Protein AF-A0A8C4F6J8-F1 (afdb_monomer_lite)

Structure (mmCIF, N/CA/C/O backbone):
data_AF-A0A8C4F6J8-F1
#
_entry.id   AF-A0A8C4F6J8-F1
#
loop_
_atom_site.group_PDB
_atom_site.id
_atom_site.type_symbol
_atom_site.label_atom_id
_atom_site.label_alt_id
_atom_site.label_comp_id
_atom_site.label_asym_id
_atom_site.label_entity_id
_atom_site.label_seq_id
_atom_site.pdbx_PDB_ins_code
_atom_site.Cartn_x
_atom_site.Cartn_y
_atom_site.Cartn_z
_atom_site.occupancy
_atom_site.B_iso_or_equiv
_atom_site.auth_seq_id
_atom_site.auth_comp_id
_atom_site.auth_asym_id
_atom_site.auth_atom_id
_atom_site.pdbx_PDB_model_num
ATOM 1 N N . THR A 1 1 ? 67.106 -28.018 -44.788 1.00 38.00 1 THR A N 1
ATOM 2 C CA . THR A 1 1 ? 65.804 -27.380 -45.03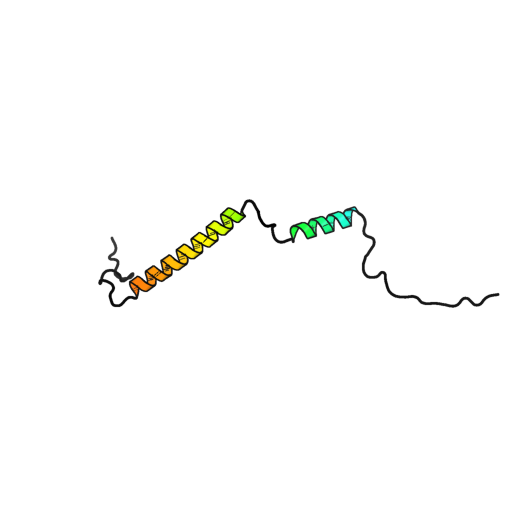6 1.00 38.00 1 THR A CA 1
ATOM 3 C C . THR A 1 1 ? 64.723 -28.383 -44.682 1.00 38.00 1 THR A C 1
ATOM 5 O O . THR A 1 1 ? 64.660 -29.422 -45.318 1.00 38.00 1 THR A O 1
ATOM 8 N N . ASP A 1 2 ? 63.899 -28.268 -43.656 1.00 40.66 2 ASP A N 1
ATOM 9 C CA . ASP A 1 2 ? 63.766 -27.343 -42.539 1.00 40.66 2 ASP A CA 1
ATOM 10 C C . ASP A 1 2 ? 62.964 -28.097 -41.474 1.00 40.66 2 ASP A C 1
ATOM 12 O O . ASP A 1 2 ? 62.086 -28.899 -41.797 1.00 40.66 2 ASP A O 1
ATOM 16 N N . GLN A 1 3 ? 63.299 -27.867 -40.208 1.00 43.38 3 GLN A N 1
ATOM 17 C CA . GLN A 1 3 ? 62.528 -28.359 -39.075 1.00 43.38 3 GLN A CA 1
ATOM 18 C C . GLN A 1 3 ? 61.231 -27.553 -38.970 1.00 43.38 3 GLN A C 1
ATOM 20 O O . GLN A 1 3 ? 61.284 -26.337 -38.799 1.00 43.38 3 GLN A O 1
ATOM 25 N N . VAL A 1 4 ? 60.072 -28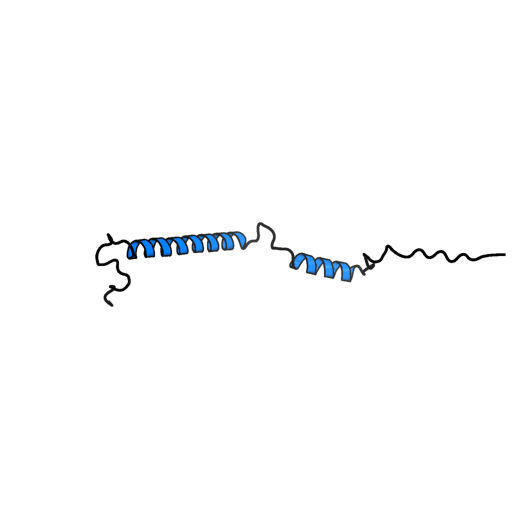.209 -39.046 1.00 49.88 4 VAL A N 1
ATOM 26 C CA . VAL A 1 4 ? 58.788 -27.564 -38.737 1.00 49.88 4 VAL A CA 1
ATOM 27 C C . VAL A 1 4 ? 58.415 -27.916 -37.303 1.00 49.88 4 VAL A C 1
ATOM 29 O O . VAL A 1 4 ? 57.869 -28.977 -37.001 1.00 49.88 4 VAL A O 1
ATOM 32 N N . SER A 1 5 ? 58.792 -27.003 -36.415 1.00 47.97 5 SER A N 1
ATOM 33 C CA . SER A 1 5 ? 58.397 -26.946 -35.015 1.00 47.97 5 SER A CA 1
ATOM 34 C C . SER A 1 5 ? 56.874 -26.951 -34.882 1.00 47.97 5 SER A C 1
ATOM 36 O O . SER A 1 5 ? 56.193 -26.060 -35.384 1.00 47.97 5 SER A O 1
ATOM 38 N N . HIS A 1 6 ? 56.340 -27.938 -34.164 1.00 49.06 6 HIS A N 1
ATOM 39 C CA . HIS A 1 6 ? 54.975 -27.900 -33.654 1.00 49.06 6 HIS A CA 1
ATOM 40 C C . HIS A 1 6 ? 54.951 -27.017 -32.402 1.00 49.06 6 HIS A C 1
ATOM 42 O O . HIS A 1 6 ? 55.368 -27.442 -31.328 1.00 49.06 6 HIS A O 1
ATOM 48 N N . SER A 1 7 ? 54.469 -25.785 -32.536 1.00 48.09 7 SER A N 1
ATOM 49 C CA . SER A 1 7 ? 54.106 -24.920 -31.413 1.00 48.09 7 SER A CA 1
ATOM 50 C C . SER A 1 7 ? 52.588 -24.958 -31.223 1.00 48.09 7 SER A C 1
ATOM 52 O O . SER A 1 7 ? 51.831 -24.321 -31.952 1.00 48.09 7 SER A O 1
ATOM 54 N N . SER A 1 8 ? 52.136 -25.733 -30.233 1.00 55.88 8 SER A N 1
ATOM 55 C CA . SER A 1 8 ? 50.754 -25.712 -29.757 1.00 55.88 8 SER A CA 1
ATOM 56 C C . SER A 1 8 ? 50.520 -24.460 -28.909 1.00 55.88 8 SER A C 1
ATOM 58 O O . SER A 1 8 ? 51.006 -24.375 -27.781 1.00 55.88 8 SER A O 1
ATOM 60 N N . ALA A 1 9 ? 49.749 -23.509 -29.427 1.00 46.69 9 ALA A N 1
ATOM 61 C CA . ALA A 1 9 ? 49.110 -22.475 -28.622 1.00 46.69 9 ALA A CA 1
ATOM 62 C C . ALA A 1 9 ? 47.607 -22.771 -28.596 1.00 46.69 9 ALA A C 1
ATOM 64 O O . ALA A 1 9 ? 46.872 -22.426 -29.519 1.00 46.69 9 ALA A O 1
ATOM 65 N N . ALA A 1 10 ? 47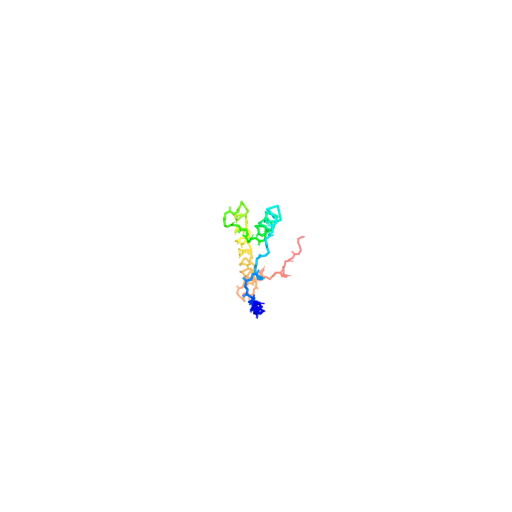.179 -23.490 -27.562 1.00 52.81 10 ALA A N 1
ATOM 66 C CA . ALA A 1 10 ? 45.777 -23.632 -27.205 1.00 52.81 10 ALA A CA 1
ATOM 67 C C . ALA A 1 10 ? 45.421 -22.599 -26.124 1.00 52.81 10 ALA A C 1
ATOM 69 O O . ALA A 1 10 ? 46.266 -22.281 -25.290 1.00 52.81 10 ALA A O 1
ATOM 70 N N . ALA A 1 11 ? 44.147 -22.190 -26.141 1.00 54.19 11 ALA A N 1
ATOM 71 C CA . ALA A 1 11 ? 43.411 -21.384 -25.158 1.00 54.19 11 ALA A CA 1
ATOM 72 C C . ALA A 1 11 ? 43.544 -19.849 -25.256 1.00 54.19 11 ALA A C 1
ATOM 74 O O . ALA A 1 11 ? 44.429 -19.260 -24.652 1.00 54.19 11 ALA A O 1
ATOM 75 N N . ASP A 1 12 ? 42.631 -19.212 -26.012 1.00 48.47 12 ASP A N 1
ATOM 76 C CA . ASP A 1 12 ? 41.700 -18.187 -25.475 1.00 48.47 12 ASP A CA 1
ATOM 77 C C . ASP A 1 12 ? 40.798 -17.571 -26.571 1.00 48.47 12 ASP A C 1
ATOM 79 O O . ASP A 1 12 ? 40.853 -16.387 -26.902 1.00 48.47 12 ASP A O 1
ATOM 83 N N . SER A 1 13 ? 39.914 -18.375 -27.164 1.00 49.84 13 SER A N 1
ATOM 84 C CA . SER A 1 13 ? 38.761 -17.847 -27.921 1.00 49.84 13 SER A CA 1
ATOM 85 C C . SER A 1 13 ? 37.445 -18.545 -27.573 1.00 49.84 13 SER A C 1
ATOM 87 O O . SER A 1 13 ? 36.426 -18.323 -28.225 1.00 49.84 13 SER A O 1
ATOM 89 N N . ASP A 1 14 ? 37.438 -19.332 -26.495 1.00 54.06 14 ASP A N 1
ATOM 90 C CA . ASP A 1 14 ? 36.323 -20.208 -26.118 1.00 54.06 14 ASP A CA 1
ATOM 91 C C . ASP A 1 14 ? 35.162 -19.470 -25.416 1.00 54.06 14 ASP A C 1
ATOM 93 O O . ASP A 1 14 ? 34.217 -20.079 -24.926 1.00 54.06 14 ASP A O 1
ATOM 97 N N . ALA A 1 15 ? 35.208 -18.134 -25.358 1.00 59.12 15 ALA A N 1
ATOM 98 C CA . ALA A 1 15 ? 34.238 -17.335 -24.607 1.00 59.12 15 ALA A CA 1
ATOM 99 C C . ALA A 1 15 ? 33.260 -16.514 -25.467 1.00 59.12 15 ALA A C 1
ATOM 101 O O . ALA A 1 15 ? 32.313 -15.950 -24.918 1.00 59.12 15 ALA A O 1
ATOM 102 N N . ASN A 1 16 ? 33.433 -16.419 -26.793 1.00 62.41 16 ASN A N 1
ATOM 103 C CA . ASN A 1 16 ? 32.482 -15.670 -27.624 1.00 62.41 16 ASN A CA 1
ATOM 104 C C . ASN A 1 16 ? 32.353 -16.247 -29.045 1.00 62.41 16 ASN A C 1
ATOM 106 O O . ASN A 1 16 ? 33.128 -15.868 -29.928 1.00 62.41 16 ASN A O 1
ATOM 110 N N . PRO A 1 17 ? 31.380 -17.142 -29.308 1.00 74.56 17 PRO A N 1
ATOM 111 C CA . PRO A 1 17 ? 31.113 -17.577 -30.671 1.00 74.56 17 PRO A CA 1
ATOM 112 C C . PRO A 1 17 ? 30.735 -16.364 -31.531 1.00 74.56 17 PRO A C 1
ATOM 114 O O . PRO A 1 17 ? 29.870 -15.568 -31.159 1.00 74.56 17 PRO A O 1
ATOM 117 N N . ILE A 1 18 ? 31.367 -16.224 -32.700 1.00 77.06 18 ILE A N 1
ATOM 118 C CA . ILE A 1 18 ? 31.017 -15.186 -33.678 1.00 77.06 18 ILE A CA 1
ATOM 119 C C . ILE A 1 18 ? 29.639 -15.537 -34.254 1.00 77.06 18 ILE A C 1
ATOM 121 O O . ILE A 1 18 ? 29.499 -16.314 -35.197 1.00 77.06 18 ILE A O 1
ATOM 125 N N . ILE A 1 19 ? 28.597 -15.001 -33.625 1.00 83.12 19 ILE A N 1
ATOM 126 C CA . ILE A 1 19 ? 27.200 -15.217 -33.998 1.00 83.12 19 ILE A CA 1
ATOM 127 C C . ILE A 1 19 ? 26.758 -14.243 -35.092 1.00 83.12 19 ILE A C 1
ATOM 129 O O . ILE A 1 19 ? 27.185 -13.091 -35.151 1.00 83.12 19 ILE A O 1
ATOM 133 N N . LYS A 1 20 ? 25.847 -14.701 -35.957 1.00 86.94 20 LYS A N 1
ATOM 134 C CA . LYS A 1 20 ? 25.229 -13.854 -36.986 1.00 86.94 20 LYS A CA 1
ATOM 135 C C . LYS A 1 20 ? 24.409 -12.740 -36.336 1.00 86.94 20 LYS A C 1
ATOM 137 O O . LYS A 1 20 ? 23.767 -12.950 -35.307 1.00 86.94 20 LYS A O 1
ATOM 142 N N . GLU A 1 21 ? 24.363 -11.581 -36.987 1.00 85.88 21 GLU A N 1
ATOM 143 C CA . GLU A 1 21 ? 23.677 -10.386 -36.482 1.00 85.88 21 GLU A CA 1
ATOM 144 C C . GLU A 1 21 ? 22.205 -10.647 -36.104 1.00 85.88 21 GLU A C 1
ATOM 146 O O . GLU A 1 21 ? 21.723 -10.148 -35.089 1.00 85.88 21 GLU A O 1
ATOM 151 N N . SER A 1 22 ? 21.491 -11.473 -36.875 1.00 87.38 22 SER A N 1
ATOM 152 C CA . SER A 1 22 ? 20.100 -11.850 -36.589 1.00 87.38 22 SER A CA 1
ATOM 153 C C . SER A 1 22 ? 19.953 -12.612 -35.270 1.00 87.38 22 SER A C 1
ATOM 155 O O . SER A 1 22 ? 19.071 -12.304 -34.470 1.00 87.38 22 SER A O 1
ATOM 157 N N . VAL A 1 23 ? 20.856 -13.560 -35.019 1.00 88.44 23 VAL A N 1
ATOM 158 C CA . VAL A 1 23 ? 20.886 -14.372 -33.797 1.00 88.44 23 VAL A CA 1
ATOM 159 C C . VAL A 1 23 ? 21.292 -13.508 -32.606 1.00 88.44 23 VAL A C 1
ATOM 161 O O . VAL A 1 23 ? 20.659 -13.574 -31.556 1.00 88.44 23 VAL A O 1
ATOM 164 N N . ALA A 1 24 ? 22.273 -12.619 -32.782 1.00 90.31 24 ALA A N 1
ATOM 165 C CA . ALA A 1 24 ? 22.658 -11.651 -31.759 1.00 90.31 24 ALA A CA 1
ATOM 166 C C . ALA A 1 24 ? 21.483 -10.741 -31.371 1.00 90.31 2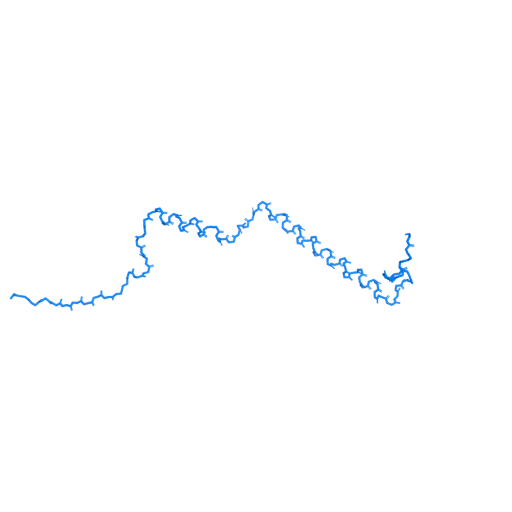4 ALA A C 1
ATOM 168 O O . ALA A 1 24 ? 21.191 -10.565 -30.189 1.00 90.31 24 ALA A O 1
ATOM 169 N N . LYS A 1 25 ? 20.751 -10.212 -32.358 1.00 91.06 25 LYS A N 1
ATOM 170 C CA . LYS A 1 25 ? 19.555 -9.389 -32.125 1.00 91.06 25 LYS A CA 1
ATOM 171 C C . LYS A 1 25 ? 18.450 -10.167 -31.418 1.00 91.06 25 LYS A C 1
ATOM 173 O O . LYS A 1 25 ? 17.815 -9.615 -30.522 1.00 91.06 25 LYS A O 1
ATOM 178 N N . GLN A 1 26 ? 18.233 -11.430 -31.783 1.00 90.88 26 GLN A N 1
ATOM 179 C CA . GLN A 1 26 ? 17.255 -12.290 -31.120 1.00 90.88 26 GLN A CA 1
ATOM 180 C C . GLN A 1 26 ? 17.620 -12.512 -29.648 1.00 90.88 26 GLN A C 1
ATOM 182 O O . GLN A 1 26 ? 16.795 -12.244 -28.778 1.00 90.88 26 GLN A O 1
ATOM 187 N N . LEU A 1 27 ? 18.872 -12.879 -29.360 1.00 88.25 27 LEU A N 1
ATOM 188 C CA . LEU A 1 27 ? 19.372 -13.051 -27.993 1.00 88.25 27 LEU A CA 1
ATOM 189 C C . LEU A 1 27 ? 19.248 -11.763 -27.168 1.00 88.25 27 LEU A C 1
ATOM 191 O O . LEU A 1 27 ? 18.813 -11.798 -26.017 1.00 88.25 27 LEU A O 1
ATOM 195 N N . LEU A 1 28 ? 19.579 -10.608 -27.754 1.00 86.38 28 LEU A N 1
ATOM 196 C CA . LEU A 1 28 ? 19.428 -9.309 -27.095 1.00 86.38 28 LEU A CA 1
ATOM 197 C C . LEU A 1 28 ? 17.961 -8.951 -26.830 1.00 86.38 28 LEU A C 1
ATOM 199 O O . LEU A 1 28 ? 17.668 -8.319 -25.816 1.00 86.38 28 LEU A O 1
ATOM 203 N N . ARG A 1 29 ? 17.036 -9.335 -27.717 1.00 84.94 29 ARG A N 1
ATOM 204 C CA . ARG A 1 29 ? 15.597 -9.097 -27.543 1.00 84.94 29 ARG A CA 1
ATOM 205 C C . ARG A 1 29 ? 15.036 -9.952 -26.407 1.00 84.94 29 ARG A C 1
ATOM 207 O O . ARG A 1 29 ? 14.363 -9.396 -25.546 1.00 84.94 29 ARG A O 1
ATOM 214 N N . THR A 1 30 ? 15.398 -11.234 -26.345 1.00 84.12 30 THR A N 1
ATOM 215 C CA . THR A 1 30 ? 15.022 -12.138 -25.245 1.00 84.12 30 THR A CA 1
ATOM 216 C C . THR A 1 30 ? 15.586 -11.654 -23.906 1.00 84.12 30 THR A C 1
ATOM 218 O O . THR A 1 30 ? 14.836 -11.479 -22.953 1.00 84.12 30 THR A O 1
ATOM 221 N N . LYS A 1 31 ? 16.877 -11.290 -23.840 1.00 80.06 31 LYS A N 1
ATOM 222 C CA . LYS A 1 31 ? 17.490 -10.767 -22.601 1.00 80.06 31 LYS A CA 1
ATOM 223 C C . LYS A 1 31 ? 16.865 -9.465 -22.088 1.00 80.06 31 LYS A C 1
ATOM 225 O O . LYS A 1 31 ? 16.945 -9.176 -20.899 1.00 80.06 31 LYS A O 1
ATOM 230 N N . ARG A 1 32 ? 16.271 -8.643 -22.962 1.00 75.31 32 ARG A N 1
ATOM 231 C CA . ARG A 1 32 ? 15.551 -7.423 -22.552 1.00 75.31 32 ARG A CA 1
ATOM 232 C C . ARG A 1 32 ? 14.182 -7.724 -21.939 1.00 75.31 32 ARG A C 1
ATOM 234 O O . ARG A 1 32 ? 13.707 -6.884 -21.183 1.00 75.31 32 ARG A O 1
ATOM 241 N N . GLN A 1 33 ? 13.572 -8.864 -22.267 1.00 72.00 33 GLN A N 1
ATOM 242 C CA . GLN A 1 33 ? 12.276 -9.291 -21.726 1.00 72.00 33 GLN A CA 1
ATOM 243 C C . GLN A 1 33 ? 12.405 -9.891 -20.322 1.00 72.00 33 GLN A C 1
ATOM 245 O O . GLN A 1 33 ? 11.546 -9.634 -19.491 1.00 72.00 33 GLN A O 1
ATOM 250 N N . ASP A 1 34 ? 13.508 -10.587 -20.036 1.00 71.88 34 ASP A N 1
ATOM 251 C CA . ASP A 1 34 ? 13.819 -11.097 -18.688 1.00 71.88 34 ASP A CA 1
ATOM 252 C C . ASP A 1 34 ? 14.297 -10.009 -17.716 1.00 71.88 34 ASP A C 1
ATOM 254 O O . ASP A 1 34 ? 14.511 -10.268 -16.530 1.00 71.88 34 ASP A O 1
ATOM 258 N N . ARG A 1 35 ? 14.513 -8.775 -18.193 1.00 70.06 35 ARG A N 1
ATOM 259 C CA . ARG A 1 35 ? 14.926 -7.692 -17.305 1.00 70.06 35 ARG A CA 1
ATOM 260 C C . ARG A 1 35 ? 13.745 -7.339 -16.390 1.00 70.06 35 ARG A C 1
ATOM 262 O O . ARG A 1 35 ? 12.662 -7.076 -16.914 1.00 70.06 35 ARG A O 1
ATOM 269 N N . PRO A 1 36 ? 13.950 -7.250 -15.061 1.00 70.38 36 PRO A N 1
ATOM 270 C CA . PRO A 1 36 ? 12.928 -6.738 -14.160 1.00 70.38 36 PRO A CA 1
ATOM 271 C C . PRO A 1 36 ? 12.411 -5.394 -14.675 1.00 70.38 36 PRO A C 1
ATOM 273 O O . PRO A 1 36 ? 13.182 -4.566 -15.178 1.00 70.38 36 PRO A O 1
ATOM 276 N N . VAL A 1 37 ? 11.090 -5.234 -14.613 1.00 70.56 37 VAL A N 1
ATOM 277 C CA . VAL A 1 37 ? 10.373 -4.090 -15.177 1.00 70.56 37 VAL A CA 1
ATOM 278 C C . VAL A 1 37 ? 11.023 -2.792 -14.691 1.00 70.56 37 VAL A C 1
ATOM 280 O O . VAL A 1 37 ? 11.384 -2.663 -13.521 1.00 70.56 37 VAL A O 1
ATOM 283 N N . LYS A 1 38 ? 11.250 -1.856 -15.620 1.00 68.31 38 LYS A N 1
ATOM 284 C CA . LYS A 1 38 ? 11.892 -0.574 -15.309 1.00 68.31 38 LYS A CA 1
ATOM 285 C C . LYS A 1 38 ? 11.045 0.201 -14.285 1.00 68.31 38 LYS A C 1
ATOM 287 O O . LYS A 1 38 ? 9.824 0.193 -14.440 1.00 68.31 38 LYS A O 1
ATOM 292 N N . PRO A 1 39 ? 11.680 0.930 -13.349 1.00 61.12 39 PRO A N 1
ATOM 293 C CA . PRO A 1 39 ? 10.995 1.935 -12.544 1.00 61.12 39 PRO A CA 1
ATOM 294 C C . PRO A 1 39 ? 10.242 2.919 -13.452 1.00 61.12 39 PRO A C 1
ATOM 296 O O . PRO A 1 39 ? 10.779 3.340 -14.481 1.00 61.12 39 PRO A O 1
ATOM 299 N N . GLY A 1 40 ? 9.009 3.256 -13.096 1.00 62.12 40 GLY A N 1
ATOM 300 C CA . GLY A 1 40 ? 8.074 4.089 -13.851 1.00 62.12 40 GLY A CA 1
ATOM 301 C C . GLY A 1 40 ? 7.157 3.331 -14.817 1.00 62.12 40 GLY A C 1
ATOM 302 O O . GLY A 1 40 ? 6.729 3.909 -15.817 1.00 62.12 40 GLY A O 1
ATOM 303 N N . HIS A 1 41 ? 6.883 2.039 -14.597 1.00 66.56 41 HIS A N 1
ATOM 304 C CA . HIS A 1 41 ? 5.885 1.325 -15.407 1.00 66.56 41 HIS A CA 1
ATOM 305 C C . HIS A 1 41 ? 4.496 1.968 -15.224 1.00 66.56 41 HIS A C 1
ATOM 307 O O . HIS A 1 41 ? 4.196 2.393 -14.110 1.00 66.56 41 HIS A O 1
ATOM 313 N N . PRO A 1 42 ? 3.621 2.022 -16.250 1.00 68.19 42 PRO A N 1
ATOM 314 C CA . PRO A 1 42 ? 2.286 2.617 -16.113 1.00 68.19 42 PRO A CA 1
ATOM 315 C C . PRO A 1 42 ? 1.472 2.018 -14.960 1.00 68.19 42 PRO A C 1
ATOM 317 O O . PRO A 1 42 ? 0.654 2.711 -14.362 1.00 68.19 42 PRO A O 1
ATOM 320 N N . ASP A 1 43 ? 1.751 0.758 -14.619 1.00 66.56 43 ASP A N 1
ATOM 321 C CA . ASP A 1 43 ? 1.065 0.023 -13.559 1.00 66.56 43 ASP A CA 1
ATOM 322 C C . ASP A 1 43 ? 1.729 0.165 -12.177 1.00 66.56 43 ASP A C 1
ATOM 324 O O . ASP A 1 43 ? 1.159 -0.286 -11.188 1.00 66.56 43 ASP A O 1
ATOM 328 N N . GLU A 1 44 ? 2.912 0.781 -12.054 1.00 69.31 44 GLU A N 1
ATOM 329 C CA . GLU A 1 44 ? 3.522 1.061 -10.743 1.00 69.31 44 GLU A CA 1
ATOM 330 C C . GLU A 1 44 ? 2.625 1.864 -9.790 1.00 69.31 44 GLU A C 1
ATOM 332 O O . GLU A 1 44 ? 2.506 1.415 -8.647 1.00 69.31 44 GLU A O 1
ATOM 337 N N . PRO A 1 45 ? 1.941 2.953 -10.209 1.00 74.50 45 PRO A N 1
ATOM 338 C CA . PRO A 1 45 ? 1.003 3.659 -9.332 1.00 74.50 45 PRO A CA 1
ATOM 339 C C . PRO A 1 45 ? -0.163 2.772 -8.877 1.00 74.50 45 PRO A C 1
ATOM 341 O O . PRO A 1 45 ? -0.658 2.890 -7.758 1.00 74.50 45 PRO A O 1
ATOM 344 N N . MET A 1 46 ? -0.589 1.824 -9.715 1.00 76.62 46 MET A N 1
ATOM 345 C CA . MET A 1 46 ? -1.619 0.860 -9.333 1.00 76.62 46 MET A CA 1
ATOM 346 C C . MET A 1 46 ? -1.064 -0.184 -8.359 1.00 76.62 46 MET A C 1
ATOM 348 O O . MET A 1 46 ? -1.724 -0.537 -7.385 1.00 76.62 46 MET A O 1
ATOM 352 N N . ARG A 1 47 ? 0.171 -0.645 -8.575 1.00 83.56 47 ARG A N 1
ATOM 353 C CA . ARG A 1 47 ? 0.834 -1.630 -7.717 1.00 83.56 47 ARG A CA 1
ATOM 354 C C . ARG A 1 47 ? 1.100 -1.083 -6.319 1.00 83.56 47 ARG A C 1
ATOM 356 O O . ARG A 1 47 ? 0.823 -1.774 -5.344 1.00 83.56 47 ARG A O 1
ATOM 363 N N . GLU A 1 48 ? 1.633 0.131 -6.206 1.00 81.81 48 GLU A N 1
ATOM 364 C CA . GLU A 1 48 ? 1.878 0.763 -4.904 1.00 81.81 48 GLU A CA 1
ATOM 365 C C . GLU A 1 48 ? 0.569 1.037 -4.157 1.00 81.81 48 GLU A C 1
ATOM 367 O O . GLU A 1 48 ? 0.488 0.786 -2.956 1.00 81.81 48 GLU A O 1
ATOM 372 N N . HIS A 1 49 ? -0.479 1.460 -4.873 1.00 87.75 49 HIS A N 1
ATOM 373 C CA . HIS A 1 49 ? -1.793 1.684 -4.289 1.00 87.75 49 HIS A CA 1
ATOM 374 C C . HIS A 1 49 ? -2.397 0.386 -3.745 1.00 87.75 49 HIS A C 1
ATOM 376 O O . HIS A 1 49 ? -2.855 0.360 -2.607 1.00 87.75 49 HIS A O 1
ATOM 382 N N . LEU A 1 50 ? -2.342 -0.710 -4.509 1.00 88.88 50 LEU A N 1
ATOM 383 C CA . LEU A 1 50 ? -2.830 -2.017 -4.062 1.00 88.88 50 LEU A CA 1
ATOM 384 C C . LEU A 1 50 ? -2.077 -2.522 -2.824 1.00 88.88 50 LEU A C 1
ATOM 386 O O . LEU A 1 50 ? -2.702 -3.007 -1.884 1.00 88.88 50 LEU A O 1
ATOM 390 N N . LEU A 1 51 ? -0.751 -2.365 -2.787 1.00 91.62 51 LEU A N 1
ATOM 391 C CA . LEU A 1 51 ? 0.051 -2.715 -1.610 1.00 91.62 51 LEU A CA 1
ATOM 392 C C . LEU A 1 51 ? -0.311 -1.850 -0.398 1.00 91.62 51 LEU A C 1
ATOM 394 O O . LEU A 1 51 ? -0.415 -2.359 0.716 1.00 91.62 51 LEU A O 1
ATOM 398 N N . HIS A 1 52 ? -0.534 -0.551 -0.603 1.00 91.12 52 HIS A N 1
ATOM 399 C CA . HIS A 1 52 ? -0.975 0.344 0.460 1.00 91.12 52 HIS A CA 1
ATOM 400 C C . HIS A 1 52 ? -2.349 -0.063 1.009 1.00 91.12 52 HIS A C 1
ATOM 402 O O . HIS A 1 52 ? -2.506 -0.179 2.224 1.00 91.12 52 HIS A O 1
ATOM 408 N N . MET A 1 53 ? -3.310 -0.351 0.127 1.00 93.25 53 MET A N 1
ATOM 409 C CA . MET A 1 53 ? -4.634 -0.848 0.506 1.00 93.25 53 MET A CA 1
ATOM 410 C C . MET A 1 53 ? -4.540 -2.156 1.297 1.00 93.25 53 MET A C 1
ATOM 412 O O . MET A 1 53 ? -5.174 -2.280 2.339 1.00 93.25 53 MET A O 1
ATOM 416 N N . GLN A 1 54 ? -3.676 -3.087 0.886 1.00 95.12 54 GLN A N 1
ATOM 417 C CA . GLN A 1 54 ? -3.452 -4.338 1.613 1.00 95.12 54 GLN A CA 1
ATOM 418 C C . GLN A 1 54 ? -2.924 -4.107 3.039 1.00 95.12 54 GLN A C 1
ATOM 420 O O . GLN A 1 54 ? -3.359 -4.772 3.978 1.00 95.12 54 GLN A O 1
ATOM 425 N N . VAL A 1 55 ? -1.995 -3.165 3.225 1.00 96.19 55 VAL A N 1
ATOM 426 C CA . VAL A 1 55 ? -1.479 -2.813 4.559 1.00 96.19 55 VAL A CA 1
ATOM 427 C C . VAL A 1 55 ? -2.573 -2.192 5.429 1.00 96.19 55 VAL A C 1
ATOM 429 O O . VAL A 1 55 ? -2.651 -2.489 6.623 1.00 96.19 55 VAL A O 1
ATOM 432 N N . LEU A 1 56 ? -3.427 -1.344 4.847 1.00 94.75 56 LEU A N 1
ATOM 433 C CA . LEU A 1 56 ? -4.572 -0.772 5.556 1.00 94.75 56 LEU A CA 1
ATOM 434 C C . LEU A 1 56 ? -5.570 -1.853 5.978 1.00 94.75 56 LEU A C 1
ATOM 436 O O . LEU A 1 56 ? -6.000 -1.846 7.130 1.00 94.75 56 LEU A O 1
ATOM 440 N N . ASP A 1 57 ? -5.874 -2.806 5.097 1.00 94.06 57 ASP A N 1
ATOM 441 C CA . ASP A 1 57 ? -6.759 -3.932 5.401 1.00 94.06 57 ASP A CA 1
ATOM 442 C C . ASP A 1 57 ? -6.192 -4.807 6.524 1.00 94.06 57 ASP A C 1
ATOM 444 O O . ASP A 1 57 ? -6.914 -5.165 7.455 1.00 94.06 57 ASP A O 1
ATOM 448 N N . GLN A 1 58 ? -4.889 -5.099 6.492 1.00 93.56 58 GLN A N 1
ATOM 449 C CA . GLN A 1 58 ? -4.217 -5.850 7.554 1.00 93.56 58 GLN A CA 1
ATOM 450 C C . GLN A 1 58 ? -4.327 -5.126 8.905 1.00 93.56 58 GLN A C 1
ATOM 452 O O . GLN A 1 58 ? -4.749 -5.719 9.898 1.00 93.56 58 GLN A O 1
ATOM 457 N N . ARG A 1 59 ? -4.037 -3.819 8.942 1.00 93.19 59 ARG A N 1
ATOM 458 C CA . ARG A 1 59 ? -4.172 -3.012 10.163 1.00 93.19 59 ARG A CA 1
ATOM 459 C C . ARG A 1 59 ? -5.624 -2.946 10.646 1.00 93.19 59 ARG A C 1
ATOM 461 O O . ARG A 1 59 ? -5.877 -2.969 11.850 1.00 93.19 59 ARG A O 1
ATOM 468 N N . ALA A 1 60 ? -6.590 -2.864 9.736 1.00 88.62 60 ALA A N 1
ATOM 469 C CA . ALA A 1 60 ? -8.002 -2.880 10.094 1.00 88.62 60 ALA A CA 1
ATOM 470 C C . ALA A 1 60 ? -8.396 -4.219 10.738 1.00 88.62 60 ALA A C 1
ATOM 472 O O . ALA A 1 60 ? -9.101 -4.225 11.742 1.00 88.62 60 ALA A O 1
ATOM 473 N N . GLN A 1 61 ? -7.900 -5.348 10.223 1.00 88.69 61 GLN A N 1
ATOM 474 C CA . GLN A 1 61 ? -8.140 -6.668 10.814 1.00 88.69 61 GLN A CA 1
ATOM 475 C C . GLN A 1 61 ? -7.508 -6.811 12.201 1.00 88.69 61 GLN A C 1
ATOM 477 O O . GLN A 1 61 ? -8.156 -7.324 13.111 1.00 88.69 61 GLN A O 1
ATOM 482 N N . GLU A 1 62 ? -6.278 -6.332 12.376 1.00 88.25 62 GLU A N 1
ATOM 483 C CA . GLU A 1 62 ? -5.573 -6.355 13.662 1.00 88.25 62 GLU A CA 1
ATOM 484 C C . GLU A 1 62 ? -6.296 -5.512 14.709 1.00 88.25 62 GLU A C 1
ATOM 486 O O . GLU A 1 62 ? -6.652 -6.021 15.767 1.00 88.25 62 GLU A O 1
ATOM 491 N N . THR A 1 63 ? -6.608 -4.256 14.387 1.00 83.94 63 THR A N 1
ATOM 492 C CA . THR A 1 63 ? -7.316 -3.354 15.312 1.00 83.94 63 THR A CA 1
ATOM 493 C C . THR A 1 63 ? -8.721 -3.857 15.639 1.00 83.94 63 THR A C 1
ATOM 495 O O . THR A 1 63 ? -9.183 -3.742 16.774 1.00 83.94 63 THR A O 1
ATOM 498 N N . ASN A 1 64 ? -9.403 -4.463 14.665 1.00 83.69 64 ASN A N 1
ATOM 499 C CA . ASN A 1 64 ? -10.674 -5.130 14.886 1.00 83.69 64 ASN A CA 1
ATOM 500 C C . ASN A 1 64 ? -10.508 -6.294 15.873 1.00 83.69 64 ASN A C 1
ATOM 502 O O . ASN A 1 64 ? -11.243 -6.355 16.852 1.00 83.69 64 ASN A O 1
ATOM 506 N N . LEU A 1 65 ? -9.529 -7.179 15.668 1.00 82.44 65 LEU A N 1
ATOM 507 C CA . LEU A 1 65 ? -9.263 -8.307 16.563 1.00 82.44 65 LEU A CA 1
ATOM 508 C C . LEU A 1 65 ? -8.885 -7.855 17.979 1.00 82.44 65 LEU A C 1
ATOM 510 O O . LEU A 1 65 ? -9.417 -8.395 18.944 1.00 82.44 65 LEU A O 1
ATOM 514 N N . GLU A 1 66 ? -8.026 -6.845 18.113 1.00 80.75 66 GLU A N 1
ATOM 515 C CA . GLU A 1 66 ? -7.672 -6.242 19.402 1.00 80.75 66 GLU A CA 1
ATOM 516 C C . GLU A 1 66 ? -8.903 -5.701 20.131 1.00 80.75 66 GLU A C 1
ATOM 518 O O . GLU A 1 66 ? -9.047 -5.895 21.337 1.00 80.75 66 GLU A O 1
ATOM 523 N N . HIS A 1 67 ? -9.821 -5.063 19.402 1.00 78.88 67 HIS A N 1
ATOM 524 C CA . HIS A 1 67 ? -11.079 -4.581 19.959 1.00 78.88 67 HIS A CA 1
ATOM 525 C C . HIS A 1 67 ? -11.962 -5.725 20.479 1.00 78.88 67 HIS A C 1
ATOM 527 O O . HIS A 1 67 ? -12.495 -5.609 21.582 1.00 78.88 67 HIS A O 1
ATOM 533 N N . TRP A 1 68 ? -12.078 -6.829 19.730 1.00 74.69 68 TRP A N 1
ATOM 534 C CA .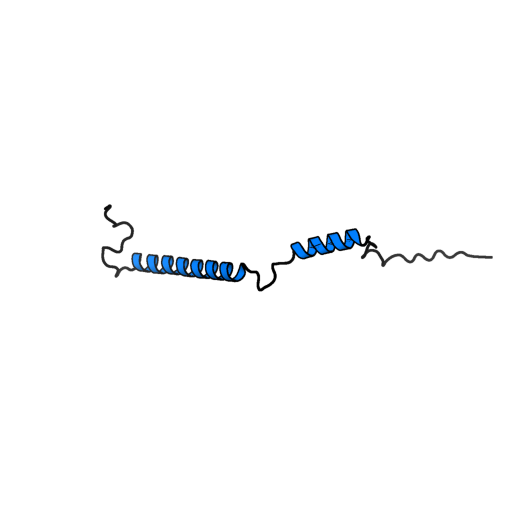 TRP A 1 68 ? -12.848 -8.011 20.151 1.00 74.69 68 TRP A CA 1
ATOM 535 C C . TRP A 1 68 ? -12.206 -8.753 21.334 1.00 74.69 68 TRP A C 1
ATOM 537 O O . TRP A 1 68 ? -12.913 -9.334 22.150 1.00 74.69 68 TRP A O 1
ATOM 547 N N . LEU A 1 69 ? -10.872 -8.760 21.436 1.00 74.81 69 LEU A N 1
ATOM 548 C CA . LEU A 1 69 ? -10.134 -9.458 22.501 1.00 74.81 69 LEU A CA 1
ATOM 549 C C . LEU A 1 69 ? -9.894 -8.596 23.749 1.00 74.81 69 LEU A C 1
ATOM 551 O O . LEU A 1 69 ? -9.338 -9.082 24.736 1.00 74.81 69 LEU A O 1
ATOM 555 N N . ASN A 1 70 ? -10.295 -7.325 23.729 1.00 74.75 70 ASN A N 1
ATOM 556 C CA . ASN A 1 70 ? -10.122 -6.433 24.863 1.00 74.75 70 ASN A CA 1
ATOM 557 C C . ASN A 1 70 ? -11.102 -6.808 25.996 1.00 74.75 70 ASN A C 1
ATOM 559 O O . ASN A 1 70 ? -12.312 -6.701 25.808 1.00 74.75 70 ASN A O 1
ATOM 563 N N . PRO A 1 71 ? -10.632 -7.157 27.207 1.00 72.19 71 PRO A N 1
ATOM 564 C CA . PRO A 1 71 ? -11.508 -7.499 28.333 1.00 72.19 71 PRO A CA 1
ATOM 565 C C . PRO A 1 71 ? -12.374 -6.325 28.835 1.00 72.19 71 PRO A C 1
ATOM 567 O O . PRO A 1 71 ? -13.282 -6.533 29.637 1.00 72.19 71 PRO A O 1
ATOM 570 N N . HIS A 1 72 ? -12.113 -5.097 28.372 1.00 77.31 72 HIS A N 1
ATOM 571 C CA . HIS A 1 72 ? -12.918 -3.899 28.633 1.00 77.31 72 HIS A CA 1
ATOM 572 C C . HIS A 1 72 ? -13.878 -3.533 27.488 1.00 77.31 72 HIS A C 1
ATOM 574 O O . HIS A 1 72 ? -14.507 -2.474 27.528 1.00 77.31 72 HIS A O 1
ATOM 580 N N . CYS A 1 73 ? -13.994 -4.370 26.456 1.00 68.00 73 CYS A N 1
ATOM 581 C CA . CYS A 1 73 ? -14.999 -4.191 25.415 1.00 68.00 73 CYS A CA 1
ATOM 582 C C . CYS A 1 73 ? -16.418 -4.390 25.995 1.00 68.00 73 CYS A C 1
ATOM 584 O O . CYS A 1 73 ? -16.659 -5.232 26.861 1.00 68.00 73 CYS A O 1
ATOM 586 N N . TYR A 1 74 ? -17.381 -3.589 25.526 1.00 65.75 74 TYR A N 1
ATOM 587 C CA . TYR A 1 74 ? -18.792 -3.746 25.884 1.00 65.75 74 TYR A CA 1
ATOM 588 C C . TYR A 1 74 ? -19.323 -5.117 25.423 1.00 65.75 74 TYR A C 1
ATOM 590 O O . TYR A 1 74 ? -18.939 -5.582 24.360 1.00 65.75 74 TYR A O 1
ATOM 598 N N . PRO A 1 75 ? -20.301 -5.736 26.105 1.00 66.81 75 PRO A N 1
ATOM 599 C CA . PRO A 1 75 ? -20.792 -7.095 25.807 1.00 66.81 75 PRO A CA 1
ATOM 600 C C . PRO A 1 75 ? -21.391 -7.320 24.399 1.00 66.81 75 PRO A C 1
ATOM 602 O O . PRO A 1 75 ? -21.865 -8.410 24.103 1.00 66.81 75 PRO A O 1
ATOM 605 N N . ARG A 1 76 ? -21.395 -6.306 23.524 1.00 61.50 76 ARG A N 1
ATOM 606 C CA . ARG A 1 76 ? -21.775 -6.407 22.106 1.00 61.50 76 ARG A CA 1
ATOM 607 C C . ARG A 1 76 ? -20.596 -6.395 21.132 1.00 61.50 76 ARG A C 1
ATOM 609 O O . ARG A 1 76 ? -20.832 -6.465 19.932 1.00 61.50 76 ARG A O 1
ATOM 616 N N . CYS A 1 77 ? -19.362 -6.297 21.617 1.00 63.41 77 CYS A N 1
ATOM 617 C CA . CYS A 1 77 ? -18.171 -6.516 20.809 1.00 63.41 77 CYS A CA 1
ATOM 618 C C . CYS A 1 77 ? -17.574 -7.915 21.059 1.00 63.41 77 CYS A C 1
ATOM 620 O O . CYS A 1 77 ? -16.366 -8.053 21.183 1.00 63.41 77 CYS A O 1
ATOM 622 N N . ASP A 1 78 ? -18.420 -8.962 21.059 1.00 63.72 78 ASP A N 1
ATOM 623 C CA . ASP A 1 78 ? -18.033 -10.332 20.665 1.00 63.72 78 ASP A CA 1
ATOM 624 C C . ASP A 1 78 ? -18.567 -10.613 19.248 1.00 63.72 78 ASP A C 1
ATOM 626 O O . ASP A 1 78 ? -19.760 -10.455 18.970 1.00 63.72 78 ASP A O 1
ATOM 630 N N . ARG A 1 79 ? -17.671 -11.002 18.334 1.00 62.09 79 ARG A N 1
ATOM 631 C CA . ARG A 1 79 ? -17.946 -11.209 16.907 1.00 62.09 79 ARG A CA 1
ATOM 632 C C . ARG A 1 79 ? -18.917 -12.371 16.695 1.00 62.09 79 ARG A C 1
ATOM 634 O O . ARG A 1 79 ? -19.552 -12.445 15.648 1.00 62.09 79 ARG A O 1
ATOM 641 N N . ASN A 1 80 ? -19.058 -13.234 17.703 1.00 65.31 80 ASN A N 1
ATOM 642 C CA . ASN A 1 80 ? -19.973 -14.368 17.736 1.00 65.31 80 ASN A CA 1
ATOM 643 C C . ASN A 1 80 ? -21.337 -14.056 18.387 1.00 65.31 80 ASN A C 1
ATOM 645 O O . ASN A 1 80 ? -22.238 -14.883 18.292 1.00 65.31 80 ASN A O 1
ATOM 649 N N . TYR A 1 81 ? -21.529 -12.882 19.008 1.00 62.31 81 TYR A N 1
ATOM 650 C CA . TYR A 1 81 ? -22.813 -12.447 19.601 1.00 62.31 81 TYR A CA 1
ATOM 651 C C . TYR A 1 81 ? -23.647 -11.548 18.670 1.00 62.31 81 TYR A C 1
ATOM 653 O O . TYR A 1 81 ? -24.545 -10.824 19.112 1.00 62.31 81 TYR A O 1
ATOM 661 N N . GLY A 1 82 ? -23.383 -11.588 17.363 1.00 59.62 82 GLY A N 1
ATOM 662 C CA . GLY A 1 82 ? -24.287 -11.009 16.376 1.00 59.62 82 GLY A CA 1
ATOM 663 C C . GLY A 1 82 ? -25.569 -11.834 16.315 1.00 59.62 82 GLY A C 1
ATOM 664 O O . GLY A 1 82 ? -25.576 -12.903 15.711 1.00 59.62 82 GLY A O 1
ATOM 665 N N . TYR A 1 83 ? -26.649 -11.358 16.942 1.00 53.53 83 TYR A N 1
ATOM 666 C CA . TYR A 1 83 ? -27.982 -11.899 16.673 1.00 53.53 83 TYR A CA 1
ATOM 667 C C . TYR A 1 83 ? -28.218 -11.856 15.156 1.00 53.53 83 TYR A C 1
ATOM 669 O O . TYR A 1 83 ? -27.971 -10.807 14.552 1.00 53.53 83 TYR A O 1
ATOM 677 N N . PRO A 1 84 ? -28.669 -12.955 14.528 1.00 56.41 84 PRO A N 1
ATOM 678 C CA . PRO A 1 84 ? -29.099 -12.887 13.143 1.00 56.41 84 PRO A CA 1
ATOM 679 C C . PRO A 1 84 ? -30.255 -11.883 13.044 1.00 56.41 84 PRO A C 1
ATOM 681 O O . PRO A 1 84 ? -31.206 -11.955 13.827 1.00 56.41 84 PRO A O 1
ATOM 684 N N . VAL A 1 85 ? -30.126 -10.928 12.121 1.00 57.00 85 VAL A N 1
ATOM 685 C CA . VAL A 1 85 ? -31.239 -10.100 11.631 1.00 57.00 85 VAL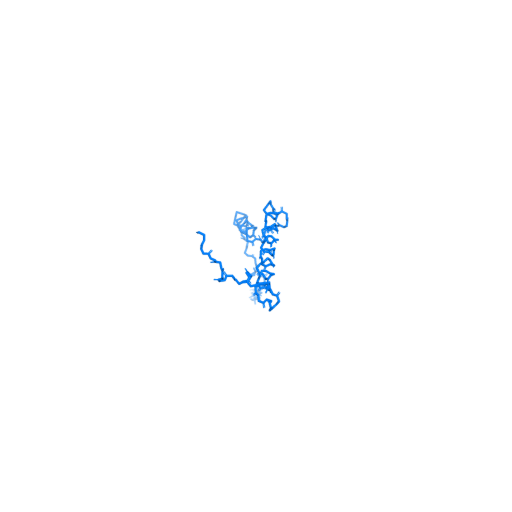 A CA 1
ATOM 686 C C . VAL A 1 85 ? -32.043 -10.866 10.596 1.00 57.00 85 VAL A C 1
ATOM 688 O O . VAL A 1 85 ? -31.413 -11.570 9.774 1.00 57.00 85 VAL A O 1
#

Secondary structure (DSSP, 8-state):
-----------S-TT-----HHHHHHHHHHHHHSSPPPTT-TTHHHHHHHHHHHHHHHHHHHHHHHHHH-TTS-TT--TT-----

Foldseek 3Di:
DDDDDDDDDDDDPVPDDPDDPVVVVVVVVVVVVPPPDDPPDPCVVVVVVVVVVVVVVVVVVVVLVCQLPDPPHDPPSPPVPPDDD

Sequence (85 aa):
TDQVSHSSAAADSDANPIIKESVAKQLLRTKRQDRPVKPGHPDEPMREHLLHMQVLDQRAQETNLEHWLNPHCYPRCDRNYGYPV

Organism: Dicentrarchus labrax (NCBI:txid13489)

Radius of gyration: 33.68 Å; chains: 1; bounding box: 97×32×74 Å

pLDDT: mean 72.5, std 15.17, range [38.0, 96.19]

InterPro domains:
  IPR027870 Protein of unknown function DUF4543 [PF15076] (13-85)
  IPR027870 Protein of unknown function DUF4543 [PTHR48415] (9-85)